Protein AF-A0A822QA78-F1 (afdb_monomer)

Foldseek 3Di:
DLVVLVVQCVPDPDPVSNVVSVVVNVVVVVCVVVDDPDDPVVVVVVPPPPDDDDDDDDDDDDWDDDVPPDGDDDDDDAPDDPDDDRDDD

InterPro domains:
  IPR059176 UDP-X diphosphatase-like, N-terminal oligomerisation domain [PF12535] (2-47)

Sequence (89 aa):
MIALTDTGLTFTKDPFDRERYEDLRSLLSEMLNQVSDLDADEVAELLKPTSAYATPLMDVRALIVEVASKFLGFARWGLCHNNDRCLKR

Structure (mmCIF, N/CA/C/O backbone):
data_AF-A0A822QA78-F1
#
_entry.id   AF-A0A822QA78-F1
#
loop_
_atom_site.group_PDB
_atom_site.id
_atom_site.type_symbol
_atom_site.label_atom_id
_atom_site.label_alt_id
_atom_site.label_comp_id
_atom_site.label_asym_id
_atom_site.label_entity_id
_atom_site.label_seq_id
_atom_site.pdbx_PDB_ins_code
_atom_site.Cartn_x
_atom_site.Cartn_y
_atom_site.Cartn_z
_atom_site.occupancy
_atom_site.B_iso_or_equiv
_atom_site.auth_seq_id
_atom_site.auth_comp_id
_atom_site.auth_asym_id
_atom_site.auth_atom_id
_atom_site.pdbx_PDB_model_num
ATOM 1 N N . MET A 1 1 ? -7.706 6.408 5.674 1.00 80.75 1 MET A N 1
ATOM 2 C CA . MET A 1 1 ? -6.415 6.128 5.003 1.00 80.75 1 MET A CA 1
ATOM 3 C C . MET A 1 1 ? -6.224 6.907 3.707 1.00 80.75 1 MET A C 1
ATOM 5 O O . MET A 1 1 ? -5.130 7.411 3.520 1.00 80.75 1 MET A O 1
ATOM 9 N N . ILE A 1 2 ? -7.254 7.102 2.872 1.00 88.69 2 ILE A N 1
ATOM 10 C CA . ILE A 1 2 ? -7.136 7.825 1.584 1.00 88.69 2 ILE A CA 1
ATOM 11 C C . ILE A 1 2 ? -6.476 9.205 1.716 1.00 88.69 2 ILE A C 1
ATOM 13 O O . ILE A 1 2 ? -5.551 9.504 0.973 1.00 88.69 2 ILE A O 1
ATOM 17 N N . ALA A 1 3 ? -6.852 9.991 2.730 1.00 88.12 3 ALA A N 1
ATOM 18 C CA . ALA A 1 3 ? -6.228 11.290 2.988 1.00 88.12 3 ALA A CA 1
ATOM 19 C C . ALA A 1 3 ? -4.700 11.209 3.192 1.00 88.12 3 ALA A C 1
ATOM 21 O O . ALA A 1 3 ? -3.978 12.086 2.734 1.00 88.12 3 ALA A O 1
ATOM 22 N N . LEU A 1 4 ? -4.193 10.149 3.836 1.00 91.25 4 LEU A N 1
ATOM 23 C CA . LEU A 1 4 ? -2.754 9.955 4.030 1.00 91.25 4 LEU A CA 1
ATOM 24 C C . LEU A 1 4 ? -2.068 9.617 2.702 1.00 91.25 4 LEU A C 1
ATOM 26 O O . LEU A 1 4 ? -1.040 10.206 2.380 1.00 91.25 4 LEU A O 1
ATOM 30 N N . THR A 1 5 ? -2.662 8.723 1.912 1.00 91.94 5 THR A N 1
ATOM 31 C CA . THR A 1 5 ? -2.157 8.365 0.582 1.00 91.94 5 THR A CA 1
ATOM 32 C C . THR A 1 5 ? -2.099 9.582 -0.345 1.00 91.94 5 THR A C 1
ATOM 34 O O . THR A 1 5 ? -1.077 9.806 -0.987 1.00 91.94 5 THR A O 1
ATOM 37 N N . ASP A 1 6 ? -3.133 10.428 -0.351 1.00 89.00 6 ASP A 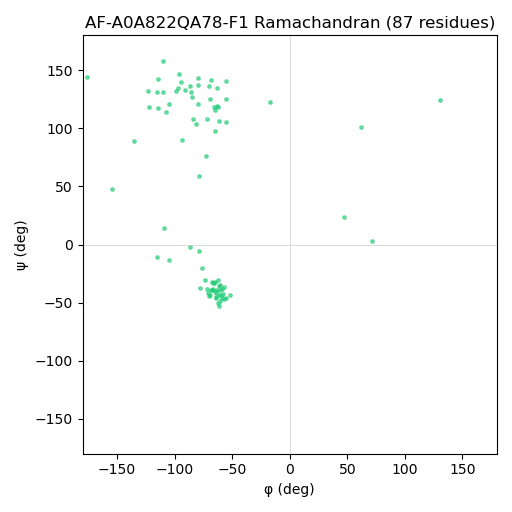N 1
ATOM 38 C CA . ASP A 1 6 ? -3.163 11.653 -1.161 1.00 89.00 6 ASP A CA 1
ATOM 39 C C . ASP A 1 6 ? -2.125 12.686 -0.696 1.00 89.00 6 ASP A C 1
ATOM 41 O O . ASP A 1 6 ? -1.460 13.319 -1.522 1.00 89.00 6 ASP A O 1
ATOM 45 N N . THR A 1 7 ? -1.907 12.826 0.618 1.00 92.56 7 THR A N 1
ATOM 46 C CA . THR A 1 7 ? -0.796 13.652 1.119 1.00 92.56 7 THR A CA 1
ATOM 47 C C . THR A 1 7 ? 0.561 13.076 0.708 1.00 92.56 7 THR A C 1
ATOM 49 O O . THR A 1 7 ? 1.423 13.822 0.247 1.00 92.56 7 THR A O 1
ATOM 52 N N . GLY A 1 8 ? 0.738 11.754 0.778 1.00 90.31 8 GLY A N 1
ATOM 53 C CA . GLY A 1 8 ? 1.949 11.064 0.334 1.00 90.31 8 GLY A CA 1
ATOM 54 C C . GLY A 1 8 ? 2.246 11.307 -1.145 1.00 90.31 8 GLY A C 1
ATOM 55 O O . GLY A 1 8 ? 3.358 11.702 -1.483 1.00 90.31 8 GLY A O 1
ATOM 56 N N . LEU A 1 9 ? 1.234 11.192 -2.011 1.00 91.38 9 LEU A N 1
ATOM 57 C CA . LEU A 1 9 ? 1.333 11.505 -3.443 1.00 91.38 9 LEU A CA 1
ATOM 58 C C . LEU A 1 9 ? 1.699 12.965 -3.717 1.00 91.38 9 LEU A C 1
ATOM 60 O O . LEU A 1 9 ? 2.403 13.255 -4.682 1.00 91.38 9 LEU A O 1
ATOM 64 N N . THR A 1 10 ? 1.213 13.883 -2.882 1.00 90.12 10 THR A N 1
ATOM 65 C CA . THR A 1 10 ? 1.417 15.325 -3.068 1.00 90.12 10 THR A CA 1
ATOM 66 C C . THR A 1 10 ? 2.815 15.771 -2.636 1.00 90.12 10 THR A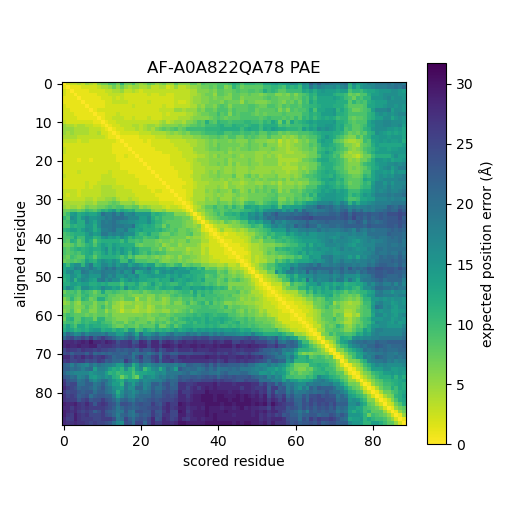 C 1
ATOM 68 O O . THR A 1 10 ? 3.409 16.642 -3.270 1.00 90.12 10 THR A O 1
ATOM 71 N N . PHE A 1 11 ? 3.351 15.190 -1.559 1.00 90.69 11 PHE A N 1
ATOM 72 C CA . PHE A 1 11 ? 4.602 15.647 -0.946 1.00 90.69 11 PHE A CA 1
ATOM 73 C C . PHE A 1 11 ? 5.812 14.752 -1.232 1.00 90.69 11 PHE A C 1
ATOM 75 O O . PHE A 1 11 ? 6.944 15.184 -0.992 1.00 90.69 11 PHE A O 1
ATOM 82 N N . THR A 1 12 ? 5.611 13.534 -1.746 1.00 91.06 12 THR A N 1
ATOM 83 C CA . THR A 1 12 ? 6.730 12.650 -2.072 1.00 91.06 12 THR A CA 1
ATOM 84 C C . THR A 1 12 ? 7.551 13.173 -3.250 1.00 91.06 12 THR A C 1
ATOM 86 O O . THR A 1 12 ? 7.031 13.717 -4.224 1.00 91.06 12 THR A O 1
ATOM 89 N N . LYS A 1 13 ? 8.869 12.999 -3.150 1.00 86.88 13 LYS A N 1
ATOM 90 C CA . LYS A 1 13 ? 9.843 13.331 -4.201 1.00 86.88 13 LYS A CA 1
ATOM 91 C C . LYS A 1 13 ? 10.559 12.095 -4.738 1.00 86.88 13 LYS A C 1
ATOM 93 O O . LYS A 1 13 ? 11.266 12.204 -5.737 1.00 86.88 13 LYS A O 1
ATOM 98 N N . ASP A 1 14 ? 10.402 10.955 -4.070 1.00 91.25 14 ASP A N 1
ATOM 99 C CA . ASP A 1 14 ? 11.030 9.699 -4.456 1.00 91.25 14 ASP A CA 1
ATOM 100 C C . ASP A 1 14 ? 10.096 8.903 -5.392 1.00 91.25 14 ASP A C 1
ATOM 102 O O . ASP A 1 14 ? 8.894 8.805 -5.116 1.00 91.25 14 ASP A O 1
ATOM 106 N N . PRO A 1 15 ? 10.604 8.366 -6.518 1.00 88.06 15 PRO A N 1
ATOM 107 C CA . PRO A 1 15 ? 9.785 7.632 -7.477 1.00 88.06 15 PRO A CA 1
ATOM 108 C C . PRO A 1 15 ? 9.234 6.308 -6.928 1.00 88.06 15 PRO A C 1
ATOM 110 O O . PRO A 1 15 ? 8.111 5.953 -7.277 1.00 88.06 15 PRO A O 1
ATOM 113 N N . PHE A 1 16 ? 9.963 5.606 -6.054 1.00 87.69 16 PHE A N 1
ATOM 114 C CA . PHE A 1 16 ? 9.490 4.358 -5.445 1.00 87.69 16 PHE A CA 1
ATOM 115 C C . PHE A 1 16 ? 8.392 4.636 -4.422 1.00 87.69 16 PHE A C 1
ATOM 117 O O . PHE A 1 16 ? 7.405 3.911 -4.333 1.00 87.69 16 PHE A O 1
ATOM 124 N N . ASP A 1 17 ? 8.527 5.716 -3.657 1.00 88.38 17 ASP A N 1
ATOM 125 C CA . ASP A 1 17 ? 7.483 6.153 -2.728 1.00 88.38 17 ASP A CA 1
ATOM 126 C C . ASP A 1 17 ? 6.206 6.527 -3.474 1.00 88.38 17 ASP A C 1
ATOM 128 O O . ASP A 1 17 ? 5.109 6.211 -3.022 1.00 88.38 17 ASP A O 1
ATOM 132 N N . ARG A 1 18 ? 6.347 7.182 -4.630 1.00 89.81 18 ARG A N 1
ATOM 133 C CA . ARG A 1 18 ? 5.213 7.542 -5.476 1.00 89.81 18 ARG A CA 1
ATOM 134 C C . ARG A 1 18 ? 4.463 6.310 -5.981 1.00 89.81 18 ARG A C 1
ATOM 136 O O . ARG A 1 18 ? 3.253 6.264 -5.792 1.00 89.81 18 ARG A O 1
ATOM 143 N N . GLU A 1 19 ? 5.168 5.330 -6.548 1.00 91.06 19 GLU A N 1
ATOM 144 C CA . GLU A 1 19 ? 4.579 4.061 -7.009 1.00 91.06 19 GLU A CA 1
ATOM 145 C C . GLU A 1 19 ? 3.812 3.371 -5.872 1.00 91.06 19 GLU A C 1
ATOM 147 O O . GLU A 1 19 ? 2.638 3.040 -6.019 1.00 91.06 19 GLU A O 1
ATOM 152 N N . ARG A 1 20 ? 4.408 3.306 -4.672 1.00 92.31 20 ARG A N 1
ATOM 153 C CA . ARG A 1 20 ? 3.741 2.748 -3.485 1.00 92.31 20 ARG A CA 1
ATOM 154 C C . ARG A 1 20 ? 2.435 3.463 -3.133 1.00 92.31 20 ARG A C 1
ATOM 156 O O . ARG A 1 20 ? 1.464 2.808 -2.758 1.00 92.31 20 ARG A O 1
ATOM 163 N N . TYR A 1 21 ? 2.388 4.794 -3.202 1.00 92.88 21 TYR A N 1
ATOM 164 C CA . TYR A 1 21 ? 1.146 5.517 -2.916 1.00 92.88 21 TYR A CA 1
ATOM 165 C C . TYR A 1 21 ? 0.104 5.378 -4.037 1.00 92.88 21 TYR A C 1
ATOM 167 O O . TYR A 1 21 ? -1.092 5.392 -3.744 1.00 92.88 21 TYR A O 1
ATOM 175 N N . GLU A 1 22 ? 0.526 5.231 -5.294 1.00 91.81 22 GLU A N 1
ATOM 176 C CA . GLU A 1 22 ? -0.373 4.944 -6.419 1.00 91.81 22 GLU A CA 1
ATOM 177 C C . GLU A 1 22 ? -1.041 3.565 -6.232 1.00 91.81 22 GLU A C 1
ATOM 179 O O . GLU A 1 22 ? -2.273 3.480 -6.285 1.00 91.81 22 GLU A O 1
ATOM 184 N N . ASP A 1 23 ? -0.272 2.537 -5.857 1.00 92.50 23 ASP A N 1
ATOM 185 C CA . ASP A 1 23 ? -0.784 1.195 -5.536 1.00 92.50 23 ASP A CA 1
ATOM 186 C C . ASP A 1 23 ? -1.772 1.216 -4.362 1.00 92.50 23 ASP A C 1
ATOM 188 O O . ASP A 1 23 ? -2.886 0.686 -4.446 1.00 92.50 23 ASP A O 1
ATOM 192 N N . LEU A 1 24 ? -1.401 1.888 -3.265 1.00 92.81 24 LEU A N 1
ATOM 193 C CA . LEU A 1 24 ? -2.272 2.043 -2.098 1.00 92.81 24 LEU A CA 1
ATOM 194 C C . LEU A 1 24 ? -3.583 2.747 -2.454 1.00 92.81 24 LEU A C 1
ATOM 196 O O . LEU A 1 24 ? -4.637 2.399 -1.922 1.00 92.81 24 LEU A O 1
ATOM 200 N N . ARG A 1 25 ? -3.542 3.747 -3.339 1.00 90.38 25 ARG A N 1
ATOM 201 C CA . ARG A 1 25 ? -4.744 4.463 -3.774 1.00 90.38 25 ARG A CA 1
ATOM 202 C C . ARG A 1 25 ? -5.668 3.558 -4.587 1.00 90.38 25 ARG A C 1
ATOM 204 O O . ARG A 1 25 ? -6.882 3.646 -4.395 1.00 90.38 25 ARG A O 1
ATOM 211 N N . SER A 1 26 ? -5.119 2.695 -5.445 1.00 90.50 26 SER A N 1
ATOM 212 C CA . SER A 1 26 ? -5.906 1.711 -6.201 1.00 90.50 26 SER A CA 1
ATOM 213 C C . SER A 1 26 ? -6.616 0.739 -5.258 1.00 90.50 26 SER A C 1
ATOM 215 O O . SER A 1 26 ? -7.843 0.656 -5.277 1.00 90.50 26 SER A O 1
ATOM 217 N N . LEU A 1 27 ? -5.866 0.112 -4.344 1.00 90.94 27 LEU A N 1
ATOM 218 C CA . LEU A 1 27 ? -6.405 -0.830 -3.357 1.00 90.94 27 LEU A CA 1
ATOM 219 C C . LEU A 1 27 ? -7.502 -0.198 -2.493 1.00 90.94 27 LEU A C 1
ATOM 221 O O . LEU A 1 27 ? -8.574 -0.771 -2.323 1.00 90.94 27 LEU A O 1
ATOM 225 N N . LEU A 1 28 ? -7.277 1.013 -1.975 1.00 89.81 28 LEU A N 1
ATOM 226 C CA . LEU A 1 28 ? -8.275 1.700 -1.150 1.00 89.81 28 LEU A CA 1
ATOM 227 C C . LEU A 1 28 ? -9.534 2.074 -1.943 1.00 89.81 28 LEU A C 1
ATOM 229 O O . LEU A 1 28 ? -10.628 2.061 -1.380 1.00 89.81 28 LEU A O 1
ATOM 233 N N . SER A 1 29 ? -9.393 2.401 -3.229 1.00 85.44 29 SER A N 1
ATOM 234 C CA . SER A 1 29 ? -10.536 2.693 -4.103 1.00 85.44 29 SER A CA 1
ATOM 235 C C . SER A 1 29 ? -11.363 1.434 -4.371 1.00 85.44 29 SER A C 1
ATOM 237 O O . SER A 1 29 ? -12.590 1.492 -4.350 1.00 85.44 29 SER A O 1
ATOM 239 N N . GLU A 1 30 ? -10.710 0.287 -4.561 1.00 87.25 30 GLU A N 1
ATOM 240 C CA . GLU A 1 30 ? -11.379 -1.014 -4.668 1.00 87.25 30 GLU A CA 1
ATOM 241 C C . GLU A 1 30 ? -12.098 -1.386 -3.369 1.00 87.25 30 GLU A C 1
ATOM 243 O O . GLU A 1 30 ? -13.275 -1.738 -3.404 1.00 87.25 30 GLU A O 1
ATOM 248 N N . MET A 1 31 ? -11.439 -1.218 -2.218 1.00 87.31 31 MET A N 1
ATOM 249 C CA . MET A 1 31 ? -12.043 -1.478 -0.909 1.00 87.31 31 MET A CA 1
ATOM 250 C C . MET A 1 31 ? -13.267 -0.597 -0.641 1.00 87.31 31 MET A C 1
ATOM 252 O O . MET A 1 31 ? -14.254 -1.087 -0.104 1.00 87.31 31 MET A O 1
ATOM 256 N N . LEU A 1 32 ? -13.239 0.684 -1.034 1.00 81.56 32 LEU A N 1
ATOM 257 C CA . LEU A 1 32 ? -14.401 1.572 -0.913 1.00 81.56 32 LEU A CA 1
ATOM 258 C C . LEU A 1 32 ? -15.603 1.089 -1.731 1.00 81.56 32 LEU A C 1
ATOM 260 O O . LEU A 1 32 ? -16.740 1.249 -1.297 1.00 81.56 32 LEU A O 1
ATOM 264 N N . ASN A 1 33 ? -15.359 0.503 -2.902 1.00 74.94 33 ASN A N 1
ATOM 265 C CA . ASN A 1 33 ? -16.421 -0.048 -3.742 1.00 74.94 33 ASN A CA 1
ATOM 266 C C . ASN A 1 33 ? -16.953 -1.391 -3.216 1.00 74.94 33 ASN A C 1
ATOM 268 O O . ASN A 1 33 ? -18.055 -1.794 -3.578 1.00 74.94 33 ASN A O 1
ATOM 272 N N . GLN A 1 34 ? -16.175 -2.083 -2.379 1.00 78.44 34 GLN A N 1
ATOM 273 C CA . GLN A 1 34 ? -16.454 -3.427 -1.869 1.00 78.44 34 GLN A CA 1
ATOM 274 C C . GLN A 1 34 ? -16.827 -3.450 -0.382 1.00 78.44 34 GLN A C 1
ATOM 276 O O . GLN A 1 34 ? -16.815 -4.527 0.218 1.00 78.44 34 GLN A O 1
ATOM 281 N N . VAL A 1 35 ? -17.140 -2.294 0.224 1.00 68.75 35 VAL A N 1
ATOM 282 C CA . VAL A 1 35 ? -17.537 -2.227 1.638 1.00 68.75 35 VAL A CA 1
ATOM 283 C C . VAL A 1 35 ? -18.723 -3.165 1.850 1.00 68.75 3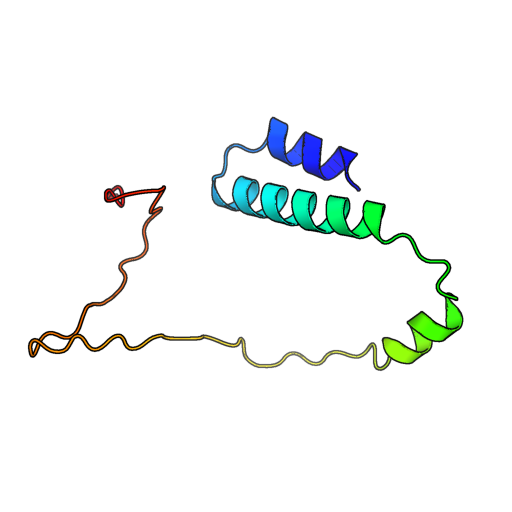5 VAL A C 1
ATOM 285 O O . VAL A 1 35 ? -19.839 -2.907 1.405 1.00 68.75 35 VAL A O 1
ATOM 288 N N . SER A 1 36 ? -18.427 -4.289 2.487 1.00 65.12 36 SER A N 1
ATOM 289 C CA . SER A 1 36 ? -19.349 -5.362 2.819 1.00 65.12 36 SER A CA 1
ATOM 290 C C . SER A 1 36 ? -19.461 -5.415 4.335 1.00 65.12 36 SER A C 1
ATOM 292 O O . SER A 1 36 ? -18.476 -5.183 5.040 1.00 65.12 36 SER A O 1
ATOM 294 N N . ASP A 1 37 ? -20.664 -5.696 4.832 1.00 70.62 37 ASP A N 1
ATOM 295 C CA . ASP A 1 37 ? -20.916 -5.947 6.251 1.00 70.62 37 ASP A CA 1
ATOM 296 C C . ASP A 1 37 ? -20.342 -7.325 6.617 1.00 70.62 37 ASP A C 1
ATOM 298 O O . ASP A 1 37 ? -21.060 -8.319 6.698 1.00 70.62 37 ASP A O 1
ATOM 302 N N . LEU A 1 38 ? -19.018 -7.397 6.750 1.00 74.88 38 LEU A N 1
ATOM 303 C CA . LEU A 1 38 ? -18.319 -8.563 7.279 1.00 74.88 38 LEU A CA 1
ATOM 304 C C . LEU A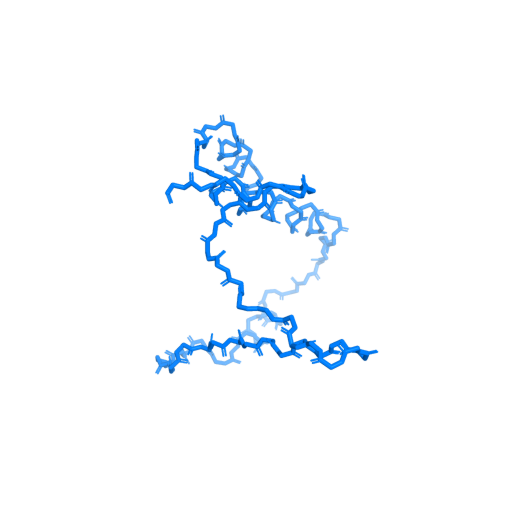 1 38 ? -18.283 -8.471 8.803 1.00 74.88 38 LEU A C 1
ATOM 306 O O . LEU A 1 38 ? -17.901 -7.435 9.356 1.00 74.88 38 LEU A O 1
ATOM 310 N N . ASP A 1 39 ? -18.657 -9.559 9.472 1.00 78.69 39 ASP A N 1
ATOM 311 C CA . ASP A 1 39 ? -18.582 -9.641 10.925 1.00 78.69 39 ASP A CA 1
ATOM 312 C C . ASP A 1 39 ? -17.119 -9.713 11.386 1.00 78.69 39 ASP A C 1
ATOM 314 O O . ASP A 1 39 ? -16.282 -10.420 10.813 1.00 78.69 39 ASP A O 1
ATOM 318 N N . ALA A 1 40 ? -16.794 -8.955 12.431 1.00 76.88 40 ALA A N 1
ATOM 319 C CA . ALA A 1 40 ? -15.428 -8.845 12.930 1.00 76.88 40 ALA A CA 1
ATOM 320 C C . ALA A 1 40 ? -14.916 -10.183 13.485 1.00 76.88 40 ALA A C 1
ATOM 322 O O . ALA A 1 40 ? -13.723 -10.475 13.362 1.00 76.88 40 ALA A O 1
ATOM 323 N N . ASP A 1 41 ? -15.810 -10.997 14.052 1.00 80.19 41 ASP A N 1
ATOM 324 C CA . ASP A 1 41 ? -15.469 -12.303 14.613 1.00 80.19 41 ASP A CA 1
ATOM 325 C C . ASP A 1 41 ? -15.120 -13.317 13.510 1.00 80.19 41 ASP A C 1
ATOM 327 O O . ASP A 1 41 ? -14.100 -14.006 13.614 1.00 80.19 41 ASP A O 1
ATOM 331 N N . GLU A 1 42 ? -15.871 -13.337 12.402 1.00 80.50 42 GLU A N 1
ATOM 332 C CA . GLU A 1 42 ? -15.574 -14.181 11.232 1.00 80.50 42 GLU A CA 1
ATOM 333 C C . GLU A 1 42 ? -14.216 -13.823 10.605 1.00 80.50 42 GLU A C 1
ATOM 335 O O . GLU A 1 42 ? -13.393 -14.698 10.313 1.00 80.50 42 GLU A O 1
ATOM 340 N N . VAL A 1 43 ? -13.927 -12.526 10.458 1.00 81.62 43 VAL A N 1
ATOM 341 C CA . VAL A 1 43 ? -12.636 -12.050 9.936 1.00 81.62 43 VAL A CA 1
ATOM 342 C C . VAL A 1 43 ? -11.489 -12.417 10.883 1.00 81.62 43 VAL A C 1
ATOM 344 O O . VAL A 1 43 ? -10.416 -12.829 10.433 1.00 81.62 43 VAL A O 1
ATOM 347 N N . ALA A 1 44 ? -11.694 -12.306 12.196 1.00 79.62 44 ALA A N 1
ATOM 348 C CA . ALA A 1 44 ? -10.672 -12.636 13.183 1.00 79.62 44 ALA A CA 1
ATOM 349 C C . ALA A 1 44 ? -10.346 -14.136 13.215 1.00 79.62 44 ALA A C 1
ATOM 351 O O . ALA A 1 44 ? -9.202 -14.501 13.498 1.00 79.62 44 ALA A O 1
ATOM 352 N N . GLU A 1 45 ? -11.311 -15.016 12.939 1.00 85.44 45 GLU A N 1
ATOM 353 C CA . GLU A 1 45 ? -11.047 -16.449 12.789 1.00 85.44 45 GLU A CA 1
ATOM 354 C C . GLU A 1 45 ? -10.254 -16.770 11.521 1.00 85.44 45 GLU A C 1
ATOM 356 O O . GLU A 1 45 ? -9.279 -17.520 11.604 1.00 85.44 45 GLU A O 1
ATOM 361 N N . LEU A 1 46 ? -10.596 -16.153 10.385 1.00 85.00 46 LEU A N 1
ATOM 362 C CA . LEU A 1 46 ? -9.888 -16.352 9.114 1.00 85.00 46 LEU A CA 1
ATOM 363 C C . LEU A 1 46 ? -8.419 -15.903 9.157 1.00 85.00 46 LEU A C 1
ATOM 365 O O . LEU A 1 46 ? -7.581 -16.468 8.457 1.00 85.00 46 LEU A O 1
ATOM 369 N N . LEU A 1 47 ? -8.095 -14.892 9.969 1.00 83.31 47 LEU A N 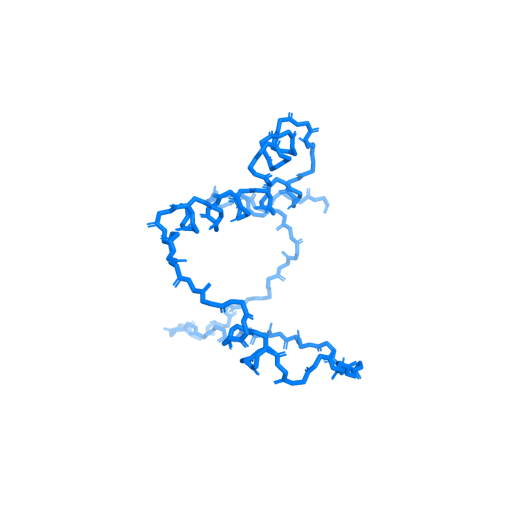1
ATOM 370 C CA . LEU A 1 47 ? -6.744 -14.324 10.070 1.00 83.31 47 LEU A CA 1
ATOM 371 C C . LEU A 1 47 ? -5.823 -15.051 11.070 1.00 83.31 47 LEU A C 1
ATOM 373 O O . LEU A 1 47 ? -4.656 -14.676 11.213 1.00 83.31 47 LEU A O 1
ATOM 377 N N . LYS A 1 48 ? -6.304 -16.079 11.779 1.00 84.06 48 LYS A N 1
ATOM 378 C CA . LYS A 1 48 ? -5.460 -16.901 12.665 1.00 84.06 48 LYS A CA 1
ATOM 379 C C . LYS A 1 48 ? -4.670 -17.928 11.839 1.00 84.06 48 LYS A C 1
ATOM 381 O O . LYS A 1 48 ? -5.229 -18.513 10.915 1.00 84.06 48 LYS A O 1
ATOM 386 N N . PRO A 1 49 ? -3.409 -18.244 12.195 1.00 76.88 49 PRO A N 1
ATOM 387 C CA . PRO A 1 49 ? -2.637 -17.798 13.359 1.00 76.88 49 PRO A CA 1
ATOM 388 C C . PRO A 1 49 ? -1.893 -16.470 13.133 1.00 76.88 49 PRO A C 1
ATOM 390 O O . PRO A 1 49 ? -1.210 -16.278 12.135 1.00 76.88 49 PRO A O 1
ATOM 393 N N . THR A 1 50 ? -1.937 -15.576 14.121 1.00 73.75 50 THR A N 1
ATOM 394 C CA . THR A 1 50 ? -1.251 -14.269 14.102 1.00 73.75 50 THR A CA 1
ATOM 395 C C . THR A 1 50 ? 0.247 -14.336 14.420 1.00 73.75 50 THR A C 1
ATOM 397 O O . THR A 1 50 ? 0.944 -13.325 14.331 1.00 73.75 50 THR A O 1
ATOM 400 N N . SER A 1 51 ? 0.772 -15.509 14.793 1.00 80.31 51 SER A N 1
ATOM 401 C CA . SER A 1 51 ? 2.202 -15.702 15.041 1.00 80.31 51 SER A CA 1
ATOM 402 C C . SER A 1 51 ? 2.945 -15.978 13.733 1.00 80.31 51 SER A C 1
ATOM 404 O O . SER A 1 51 ? 2.851 -17.075 13.182 1.00 80.31 51 SER A O 1
ATOM 406 N N . ALA A 1 52 ? 3.722 -15.006 13.265 1.00 77.94 52 ALA A N 1
ATOM 407 C CA . ALA A 1 52 ? 4.640 -15.181 12.146 1.00 77.94 52 ALA A CA 1
ATOM 408 C C . ALA A 1 52 ? 6.070 -15.428 12.658 1.00 77.94 52 ALA A C 1
ATOM 410 O O . ALA A 1 52 ? 6.567 -14.696 13.514 1.00 77.94 52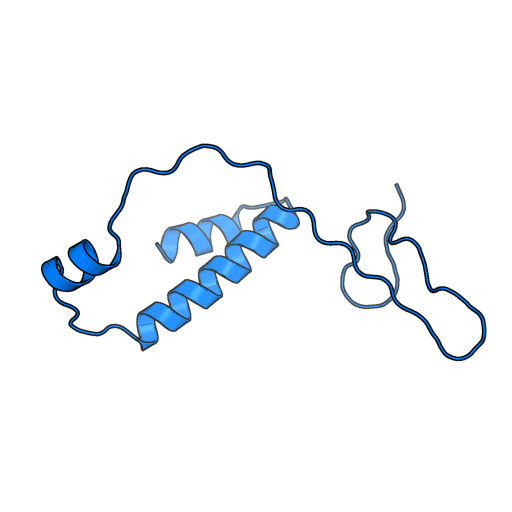 ALA A O 1
ATOM 411 N N . TYR A 1 53 ? 6.745 -16.444 12.119 1.00 80.62 53 TYR A N 1
ATOM 412 C CA . TYR A 1 53 ? 8.181 -16.659 12.321 1.00 80.62 53 TYR A CA 1
ATOM 413 C C . TYR A 1 53 ? 8.962 -16.054 11.155 1.00 80.62 53 TYR A C 1
ATOM 415 O O . TYR A 1 53 ? 8.500 -16.079 10.013 1.00 80.62 53 TYR A O 1
ATOM 423 N N . ALA A 1 54 ? 10.162 -15.537 11.425 1.00 81.62 54 ALA A N 1
ATOM 424 C CA . ALA A 1 54 ? 11.038 -15.057 10.364 1.00 81.62 54 ALA A CA 1
ATOM 425 C C . ALA A 1 54 ? 11.430 -16.226 9.445 1.00 81.62 54 ALA A C 1
ATOM 427 O O . ALA A 1 54 ? 12.047 -17.196 9.885 1.00 81.62 54 ALA A O 1
ATOM 428 N N . THR A 1 55 ? 11.066 -16.125 8.170 1.00 87.56 55 THR A N 1
ATOM 429 C CA . THR A 1 55 ? 11.461 -17.056 7.109 1.00 87.56 55 THR A CA 1
ATOM 430 C C .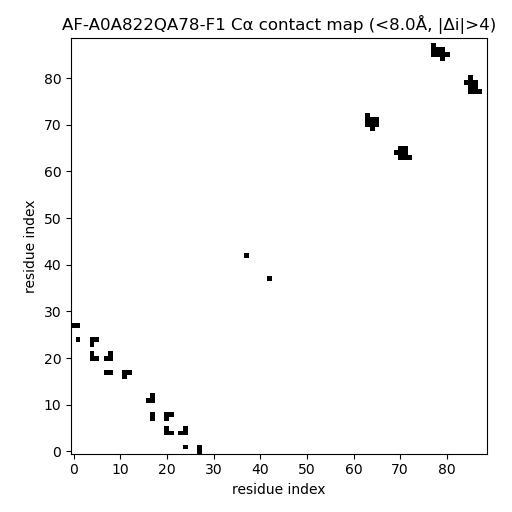 THR A 1 55 ? 12.442 -16.360 6.161 1.00 87.56 55 THR A C 1
ATOM 432 O O . THR A 1 55 ? 12.496 -15.126 6.133 1.00 87.56 55 THR A O 1
ATOM 435 N N . PRO A 1 56 ? 13.267 -17.111 5.410 1.00 86.81 56 PRO A N 1
ATOM 436 C CA . PRO A 1 56 ? 14.133 -16.520 4.395 1.00 86.81 56 PRO A CA 1
ATOM 437 C C . PRO A 1 56 ? 13.323 -15.696 3.385 1.00 86.81 56 PRO A C 1
ATOM 439 O O . PRO A 1 56 ? 12.234 -16.104 2.984 1.00 86.81 56 PRO A O 1
ATOM 442 N N . LEU A 1 57 ? 13.861 -14.552 2.957 1.00 90.38 57 LEU A N 1
ATOM 443 C CA . LEU A 1 57 ? 13.213 -13.704 1.952 1.00 90.38 57 LEU A CA 1
ATOM 444 C C . LEU A 1 57 ? 13.0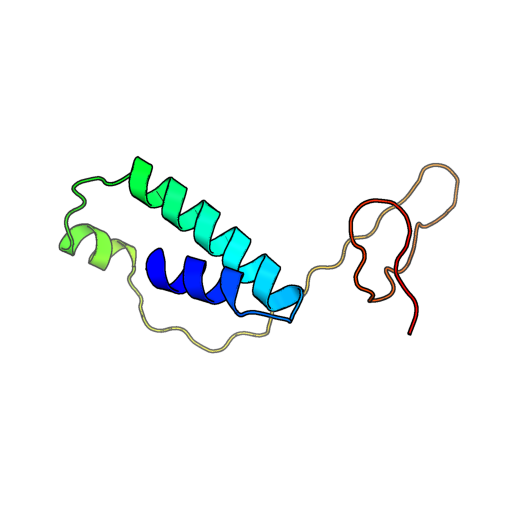99 -14.449 0.612 1.00 90.38 57 LEU A C 1
ATOM 446 O O . LEU A 1 57 ? 14.062 -15.066 0.155 1.00 90.38 57 LEU A O 1
ATOM 450 N N . MET A 1 58 ? 11.926 -14.370 -0.018 1.00 89.69 58 MET A N 1
ATOM 451 C CA . MET A 1 58 ? 11.672 -14.953 -1.336 1.00 89.69 58 MET A CA 1
ATOM 452 C C . MET A 1 58 ? 12.233 -14.036 -2.438 1.00 89.69 58 MET A C 1
ATOM 454 O O . MET A 1 58 ? 11.820 -12.885 -2.545 1.00 89.69 58 MET A O 1
ATOM 458 N N . ASP A 1 59 ? 13.151 -14.554 -3.263 1.00 90.88 59 ASP A N 1
ATOM 459 C CA . ASP A 1 59 ? 13.679 -13.900 -4.476 1.00 90.88 59 ASP A CA 1
ATOM 460 C C . ASP A 1 59 ? 13.167 -14.652 -5.713 1.00 90.88 59 ASP A C 1
ATOM 462 O O . ASP A 1 59 ? 13.253 -15.881 -5.775 1.00 90.88 59 ASP A O 1
ATOM 466 N N . VAL A 1 60 ? 12.636 -13.933 -6.703 1.00 89.38 60 VAL A N 1
ATOM 467 C CA . VAL A 1 60 ? 12.113 -14.518 -7.949 1.00 89.38 60 VAL A CA 1
ATOM 468 C C . VAL A 1 60 ? 12.960 -14.037 -9.120 1.00 89.38 60 VAL A C 1
ATOM 470 O O . VAL A 1 60 ? 13.199 -12.842 -9.279 1.00 89.38 60 VAL A O 1
ATOM 473 N N . ARG A 1 61 ? 13.400 -14.968 -9.975 1.00 89.19 61 ARG A N 1
ATOM 474 C CA . ARG A 1 61 ? 14.178 -14.671 -11.187 1.00 89.19 61 ARG A CA 1
ATOM 475 C C . ARG A 1 61 ? 13.481 -15.236 -12.411 1.00 89.19 61 ARG A C 1
ATOM 477 O O . ARG A 1 61 ? 13.099 -16.402 -12.419 1.00 89.19 61 ARG A O 1
ATOM 484 N N . ALA A 1 62 ? 13.357 -14.419 -13.451 1.00 83.75 62 ALA A N 1
ATOM 485 C CA . ALA A 1 62 ? 12.802 -14.831 -14.733 1.00 83.75 62 ALA A CA 1
ATOM 486 C C . ALA A 1 62 ? 13.925 -15.182 -15.723 1.00 83.75 62 ALA A C 1
ATOM 488 O O . ALA A 1 62 ? 14.895 -14.434 -15.857 1.00 83.75 62 ALA A O 1
ATOM 489 N N . LEU A 1 63 ? 13.775 -16.305 -16.434 1.00 82.44 63 LEU A N 1
ATOM 490 C CA . LEU A 1 63 ? 14.606 -16.676 -17.581 1.00 82.44 63 LEU A CA 1
ATOM 491 C C . LEU A 1 63 ? 13.776 -16.506 -18.856 1.00 82.44 63 LEU A C 1
ATOM 493 O O . LEU A 1 63 ? 12.808 -17.235 -19.060 1.00 82.44 63 LEU A O 1
ATOM 497 N N . ILE A 1 64 ? 14.163 -15.558 -19.709 1.00 80.69 64 ILE A N 1
ATOM 498 C CA . ILE A 1 64 ? 13.494 -15.290 -20.985 1.00 80.69 64 ILE A CA 1
ATOM 499 C C . ILE A 1 64 ? 14.371 -15.855 -22.109 1.00 80.69 64 ILE A C 1
ATOM 501 O O . ILE A 1 64 ? 15.536 -15.487 -22.253 1.00 80.69 64 ILE A O 1
ATOM 505 N N . VAL A 1 65 ? 13.823 -16.782 -22.898 1.00 81.06 65 VAL A N 1
ATOM 506 C CA . VAL A 1 65 ? 14.510 -17.389 -24.048 1.00 81.06 65 VAL A CA 1
ATOM 507 C C . VAL A 1 65 ? 13.771 -16.982 -25.314 1.00 81.06 65 VAL A C 1
ATOM 509 O O . VAL A 1 65 ? 12.602 -17.319 -25.482 1.00 81.06 65 VAL A O 1
ATOM 512 N N . GLU A 1 66 ? 14.447 -16.262 -26.207 1.00 81.06 66 GLU A N 1
ATOM 513 C CA . GLU A 1 66 ? 13.900 -15.904 -27.515 1.00 81.06 66 GLU A CA 1
ATOM 514 C C . GLU A 1 66 ? 14.344 -16.930 -28.570 1.00 81.06 66 GLU A C 1
ATOM 516 O O . GLU A 1 66 ? 15.497 -17.378 -28.580 1.00 81.06 66 GLU A O 1
ATOM 521 N N . VAL A 1 67 ? 13.438 -17.304 -29.483 1.00 66.94 67 VAL A N 1
ATOM 522 C CA . VAL A 1 67 ? 13.679 -18.289 -30.557 1.00 66.94 67 VAL A CA 1
ATOM 523 C C . VAL A 1 67 ? 14.460 -17.651 -31.713 1.00 66.94 67 VAL A C 1
ATOM 525 O O . VAL A 1 67 ? 14.020 -17.581 -32.854 1.00 66.94 67 VAL A O 1
ATOM 528 N N . ALA A 1 68 ? 15.645 -17.151 -31.382 1.00 59.28 68 ALA A N 1
ATOM 529 C CA . ALA A 1 68 ? 16.694 -16.724 -32.297 1.00 59.28 68 ALA A CA 1
ATOM 530 C C . ALA A 1 68 ? 18.055 -16.835 -31.585 1.00 59.28 68 ALA A C 1
ATOM 532 O O . ALA A 1 68 ? 18.833 -15.887 -31.557 1.00 59.28 68 ALA A O 1
ATOM 533 N N . SER A 1 69 ? 18.316 -17.977 -30.935 1.00 50.81 69 SER A N 1
ATOM 534 C CA . SER A 1 69 ? 19.593 -18.345 -30.285 1.00 50.81 69 SER A CA 1
ATOM 535 C C . SER A 1 69 ? 20.232 -17.268 -29.390 1.00 50.81 69 SER A C 1
ATOM 537 O O . SER A 1 69 ? 21.442 -17.287 -29.155 1.00 50.81 69 SER A O 1
ATOM 539 N N . LYS A 1 70 ? 19.436 -16.327 -28.876 1.00 52.78 70 LYS A N 1
ATOM 540 C CA . LYS A 1 70 ? 19.871 -15.233 -28.012 1.00 52.78 70 LYS A CA 1
ATOM 541 C C . LYS A 1 70 ? 19.097 -15.309 -26.707 1.00 52.78 70 LYS A C 1
ATOM 543 O O . LYS A 1 70 ? 17.878 -15.177 -26.673 1.00 52.78 70 LYS A O 1
ATOM 548 N N . PHE A 1 71 ? 19.835 -15.507 -25.622 1.00 52.50 71 PHE A N 1
ATOM 549 C CA . PHE A 1 71 ? 19.330 -15.261 -24.280 1.00 52.50 71 PHE A CA 1
ATOM 550 C C . PHE A 1 71 ? 19.210 -13.742 -24.090 1.00 52.50 71 PHE A C 1
ATOM 552 O O . PHE A 1 71 ? 20.223 -13.048 -23.991 1.00 52.50 71 PHE A O 1
ATOM 559 N N . LEU A 1 72 ? 17.984 -13.220 -24.060 1.00 54.16 72 LEU A N 1
ATOM 560 C CA . LEU A 1 72 ? 17.688 -11.909 -23.480 1.00 54.16 72 LEU A CA 1
ATOM 561 C C . LEU A 1 72 ? 17.587 -12.144 -21.972 1.00 54.16 72 LEU A C 1
ATOM 563 O O . LEU A 1 72 ? 16.652 -12.765 -21.497 1.00 54.16 72 LEU A O 1
ATOM 567 N N . GLY A 1 73 ? 18.550 -11.807 -21.135 1.00 54.72 73 GLY A N 1
ATOM 568 C CA . GLY A 1 73 ? 19.310 -10.574 -21.068 1.00 54.72 73 GLY A CA 1
ATOM 569 C C . GLY A 1 73 ? 19.237 -10.181 -19.593 1.00 54.72 73 GLY A C 1
ATOM 570 O O . GLY A 1 73 ? 18.155 -10.138 -19.014 1.00 54.72 73 GLY A O 1
ATOM 571 N N . PHE A 1 74 ? 20.383 -9.985 -18.944 1.00 56.59 74 PHE A N 1
ATOM 572 C CA . PHE A 1 74 ? 20.426 -9.564 -17.546 1.00 56.59 74 PHE A CA 1
ATOM 573 C C . PHE A 1 74 ? 19.764 -8.187 -17.414 1.00 56.59 74 PHE A C 1
ATOM 575 O O . PHE A 1 74 ? 20.248 -7.215 -17.998 1.00 56.59 74 PHE A O 1
ATOM 582 N N . ALA A 1 75 ? 18.681 -8.086 -16.639 1.00 60.91 75 ALA A N 1
ATOM 583 C CA . ALA A 1 75 ? 18.122 -6.793 -16.271 1.00 60.91 75 ALA A CA 1
ATOM 584 C C . ALA A 1 75 ? 19.142 -6.053 -15.393 1.00 60.91 75 ALA A C 1
ATOM 586 O O . ALA A 1 75 ? 19.493 -6.503 -14.301 1.00 60.91 75 ALA A O 1
ATOM 587 N N . ARG A 1 76 ? 19.660 -4.926 -15.887 1.00 55.53 76 ARG A N 1
ATOM 588 C CA . ARG A 1 76 ? 20.493 -4.027 -15.086 1.00 55.53 76 ARG A CA 1
ATOM 589 C C . ARG A 1 76 ? 19.569 -3.094 -14.316 1.00 55.53 76 ARG A C 1
ATOM 591 O O . ARG A 1 76 ? 18.727 -2.438 -14.919 1.00 55.53 76 ARG A O 1
ATOM 598 N N . TRP A 1 77 ? 19.760 -3.031 -13.002 1.00 43.41 77 TRP A N 1
ATOM 599 C CA . TRP A 1 77 ? 18.975 -2.168 -12.124 1.00 43.41 77 TRP A CA 1
ATOM 600 C C . TRP A 1 77 ? 19.049 -0.705 -12.589 1.00 43.41 77 TRP A C 1
ATOM 602 O O . TRP A 1 77 ? 20.140 -0.155 -12.765 1.00 43.41 77 TRP A O 1
ATOM 612 N N . GLY A 1 78 ? 17.884 -0.102 -12.816 1.00 50.97 78 GLY A N 1
ATOM 613 C CA . GLY A 1 78 ? 17.714 1.268 -13.285 1.00 50.97 78 GLY A CA 1
ATOM 614 C C . GLY A 1 78 ? 16.231 1.628 -13.326 1.00 50.97 78 GLY A C 1
ATOM 615 O O . GLY A 1 78 ? 15.396 0.777 -13.619 1.00 50.97 78 GLY A O 1
ATOM 616 N N . LEU A 1 79 ? 15.902 2.883 -13.010 1.00 49.47 79 LEU A N 1
ATOM 617 C CA . LEU A 1 79 ? 14.548 3.422 -13.146 1.00 49.47 79 LEU A CA 1
ATOM 618 C C . LEU A 1 79 ? 14.179 3.431 -14.636 1.00 49.47 79 LEU A C 1
ATOM 620 O O . LEU A 1 79 ? 14.590 4.318 -15.386 1.00 49.47 79 LEU A O 1
ATOM 624 N N . CYS A 1 80 ? 13.449 2.410 -15.073 1.00 47.09 80 CYS A N 1
ATOM 625 C CA . CYS A 1 80 ? 12.884 2.336 -16.411 1.00 47.09 80 CYS A CA 1
ATOM 626 C C . CYS A 1 80 ? 11.459 2.904 -16.340 1.00 47.09 80 CYS A C 1
ATOM 628 O O . CYS A 1 80 ? 10.499 2.198 -16.051 1.00 47.09 80 CYS A O 1
ATOM 630 N N . HIS A 1 81 ? 11.341 4.216 -16.550 1.00 41.06 81 HIS A N 1
ATOM 631 C CA . HIS A 1 81 ? 10.047 4.851 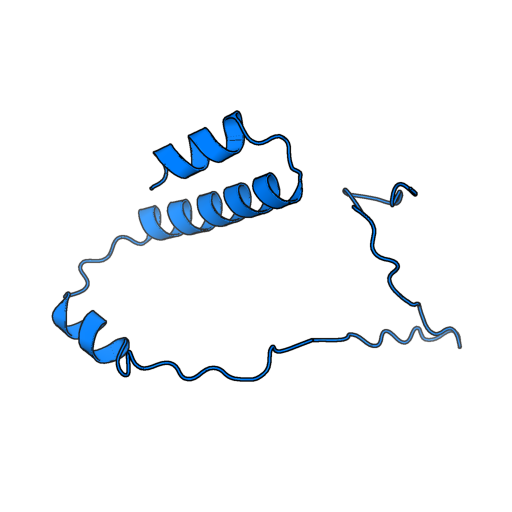-16.782 1.00 41.06 81 HIS A CA 1
ATOM 632 C C . HIS A 1 81 ? 9.653 4.626 -18.248 1.00 41.06 81 HIS A C 1
ATOM 634 O O . HIS A 1 81 ? 10.508 4.707 -19.129 1.00 41.06 81 HIS A O 1
ATOM 640 N N . ASN A 1 82 ? 8.379 4.293 -18.454 1.00 37.53 82 ASN A N 1
ATOM 641 C CA . ASN A 1 82 ? 7.709 3.895 -19.695 1.00 37.53 82 ASN A CA 1
ATOM 642 C C . ASN A 1 82 ? 8.448 4.225 -21.021 1.00 37.53 82 ASN A C 1
ATOM 644 O O . ASN A 1 82 ? 8.697 5.388 -21.333 1.00 37.53 82 ASN A O 1
ATOM 648 N N . ASN A 1 83 ? 8.706 3.176 -21.812 1.00 42.72 83 ASN A N 1
ATOM 649 C CA . ASN A 1 83 ? 9.352 3.142 -23.134 1.00 42.72 83 ASN A CA 1
ATOM 650 C C . ASN A 1 83 ? 10.824 3.643 -23.222 1.00 42.72 83 ASN A C 1
ATOM 652 O O . ASN A 1 83 ? 11.131 4.830 -23.334 1.00 42.72 83 ASN A O 1
ATOM 656 N N . ASP A 1 84 ? 11.734 2.663 -23.272 1.00 42.00 84 ASP A N 1
ATOM 657 C CA . ASP A 1 84 ? 13.059 2.656 -23.921 1.00 42.00 84 ASP A CA 1
ATOM 658 C C . ASP A 1 84 ? 14.248 3.463 -23.384 1.00 42.00 84 ASP A C 1
ATOM 660 O O . ASP A 1 84 ? 15.334 3.372 -23.965 1.00 42.00 84 ASP A O 1
ATOM 664 N N . ARG A 1 85 ? 14.170 4.174 -22.254 1.00 41.22 85 ARG A N 1
ATOM 665 C CA . ARG A 1 85 ? 15.395 4.764 -21.668 1.00 41.22 85 ARG A CA 1
ATOM 666 C C . ARG A 1 85 ? 15.509 4.582 -20.164 1.00 41.22 85 ARG A C 1
ATOM 668 O O . ARG A 1 85 ? 15.189 5.470 -19.384 1.00 41.22 85 ARG A O 1
ATOM 675 N N . CYS A 1 86 ? 16.111 3.459 -19.776 1.00 44.34 86 CYS A N 1
ATOM 676 C CA . CYS A 1 86 ? 16.766 3.333 -18.479 1.00 44.34 86 CYS A CA 1
ATOM 677 C C . CYS A 1 86 ? 17.916 4.365 -18.404 1.00 44.34 86 CYS A C 1
ATOM 679 O O . CYS A 1 86 ? 18.950 4.226 -19.067 1.00 44.34 86 CYS A O 1
ATOM 681 N N . LEU A 1 87 ? 17.719 5.435 -17.627 1.00 40.66 87 LEU A N 1
ATOM 682 C CA . LEU A 1 87 ? 18.735 6.459 -17.376 1.00 40.66 87 LEU A CA 1
ATOM 683 C C . LEU A 1 87 ? 19.899 5.848 -16.582 1.00 40.66 87 LEU A C 1
ATOM 685 O O . LEU A 1 87 ? 19.731 5.390 -15.454 1.00 40.66 87 LEU A O 1
ATOM 689 N N . LYS A 1 88 ? 21.094 5.854 -17.187 1.00 38.31 88 LYS A N 1
ATOM 690 C CA . LYS A 1 88 ? 22.353 5.497 -16.523 1.00 38.31 88 LYS A CA 1
ATOM 691 C C . LYS A 1 88 ? 22.706 6.576 -15.492 1.00 38.31 88 LYS A C 1
ATOM 693 O O . LYS A 1 88 ? 22.843 7.741 -15.862 1.00 38.31 88 LYS A O 1
ATOM 698 N N . ARG A 1 89 ? 22.920 6.178 -14.239 1.00 40.28 89 ARG A N 1
ATOM 699 C CA . ARG A 1 89 ? 24.015 6.746 -13.443 1.00 40.28 89 ARG A CA 1
ATOM 700 C C . ARG A 1 89 ? 25.213 5.812 -13.551 1.00 40.28 89 ARG A C 1
ATOM 702 O O . ARG A 1 89 ? 24.995 4.578 -13.637 1.00 40.28 89 ARG A O 1
#

pLDDT: mean 75.73, std 17.27, range [37.53, 92.88]

Nearest PDB structures (foldseek):
  4hfq-assembly1_B  TM=9.629E-01  e=1.282E-07  Streptococcus pneumoniae TIGR4
  6nch-assembly1_B  TM=8.505E-01  e=2.455E-02  Bacillus cereus ATCC 14579
  6nci-assembly1_B  TM=8.142E-01  e=2.455E-02  Bacillus cereus ATCC 14579

Secondary structure (DSSP, 8-state):
-HHHHHHHHHH---HHHHHHHHHHHHHHHHHHHT-----HHHHHHHT----PPP-PPP-----EEETTTEEE---------TTT-----

Mean predicted aligned error: 12.04 Å

Radius of gyration: 20.22 Å; Cα contacts (8 Å, |Δi|>4): 35; chains: 1; bounding box: 45×34×47 Å

Organism: Streptococcus pneumoniae (NCBI:txid1313)

Solvent-accessible surface area (backbone atoms only — not comparable to full-atom values): 6044 Å² total; per-residue (Å²): 110,67,70,57,35,54,50,46,57,72,69,54,86,49,70,68,62,37,52,53,29,52,52,51,48,51,54,51,52,52,49,67,76,58,75,64,99,70,58,69,68,63,53,56,58,71,60,56,79,82,80,79,75,96,68,84,84,88,81,89,84,87,86,52,79,48,103,71,94,42,73,57,68,86,83,73,93,54,71,64,59,87,82,95,54,59,62,82,129